Protein AF-A0A1B6AR54-F1 (afdb_monomer)

Solvent-accessible surface area (backbone atoms only — not comparable to full-atom values): 3844 Å² total; per-residue (Å²): 135,81,60,73,76,36,70,34,23,35,62,84,79,70,43,66,22,30,25,74,43,73,43,77,92,81,52,33,35,30,27,33,44,60,56,72,64,76,74,69,46,76,45,70,50,67,45,81,56,53,72,67,55,50,51,52,51,52,52,44,37,64,60,53,77,111

Mean predicted aligned error: 3.89 Å

Sequence (66 aa):
MPNLGVLVKDVSRGEVGTAVGWDGPTGTVTLAPLNGDGDDWETTEFKPPNEVDRLCARMVKAKAGK

Structure (mmCIF, N/CA/C/O backbone):
data_AF-A0A1B6AR54-F1
#
_entry.id   AF-A0A1B6AR54-F1
#
loop_
_atom_site.group_PDB
_atom_site.id
_atom_site.type_symbol
_atom_site.label_atom_id
_atom_site.label_alt_id
_atom_site.label_comp_id
_atom_site.label_asym_id
_atom_site.label_entity_id
_atom_site.label_seq_id
_atom_site.pdbx_PDB_ins_code
_atom_site.Cartn_x
_atom_site.Cartn_y
_atom_site.Cartn_z
_atom_site.occupancy
_atom_site.B_iso_or_equiv
_atom_site.auth_seq_id
_atom_site.auth_comp_id
_atom_site.auth_asym_id
_atom_site.auth_atom_id
_atom_site.pdbx_PDB_model_num
ATOM 1 N N . MET A 1 1 ? -8.434 0.764 5.334 1.00 78.00 1 MET A N 1
ATOM 2 C CA . MET A 1 1 ? -8.597 -0.433 4.487 1.00 78.00 1 MET A CA 1
ATOM 3 C C . MET A 1 1 ? -8.157 -0.097 3.069 1.00 78.00 1 MET A C 1
ATOM 5 O O . MET A 1 1 ? -8.811 0.731 2.440 1.00 78.00 1 MET A O 1
ATOM 9 N N . PRO A 1 2 ? -7.036 -0.650 2.587 1.00 82.50 2 PRO A N 1
ATOM 10 C CA . PRO A 1 2 ? -6.658 -0.551 1.184 1.00 82.50 2 PRO A CA 1
ATOM 11 C C . PRO A 1 2 ? -7.556 -1.450 0.322 1.00 82.50 2 PRO A C 1
ATOM 13 O O . PRO A 1 2 ? -7.953 -2.533 0.744 1.00 82.50 2 PRO A O 1
ATOM 16 N N . ASN A 1 3 ? -7.874 -0.998 -0.890 1.00 89.81 3 ASN A N 1
ATOM 17 C CA . ASN A 1 3 ? -8.515 -1.855 -1.885 1.00 89.81 3 ASN A CA 1
ATOM 18 C C . ASN A 1 3 ? -7.497 -2.870 -2.414 1.00 89.81 3 ASN A C 1
ATOM 20 O O . ASN A 1 3 ? -6.337 -2.523 -2.628 1.00 89.81 3 ASN A O 1
ATOM 24 N N . LEU A 1 4 ? -7.925 -4.102 -2.678 1.00 91.50 4 LEU A N 1
ATOM 25 C CA . LEU A 1 4 ? -7.042 -5.091 -3.292 1.00 91.50 4 LEU A CA 1
ATOM 26 C C . LEU A 1 4 ? -6.656 -4.659 -4.715 1.00 91.50 4 LEU A C 1
ATOM 28 O O . LEU A 1 4 ? -7.429 -4.008 -5.419 1.00 91.50 4 LEU A O 1
ATOM 32 N N . GLY A 1 5 ? -5.433 -4.986 -5.122 1.00 90.94 5 GLY A N 1
ATOM 33 C CA . GLY A 1 5 ? -4.856 -4.596 -6.407 1.00 90.94 5 GLY A CA 1
ATOM 34 C C . GLY A 1 5 ? -4.342 -3.154 -6.471 1.00 90.94 5 GLY A C 1
ATOM 35 O O . GLY A 1 5 ? -3.789 -2.759 -7.499 1.00 90.94 5 GLY A O 1
ATOM 36 N N . VAL A 1 6 ? -4.484 -2.353 -5.407 1.00 93.50 6 VAL A N 1
ATOM 37 C CA . VAL A 1 6 ? -3.940 -0.985 -5.380 1.00 93.50 6 VAL A CA 1
ATOM 38 C C . VAL A 1 6 ? -2.523 -0.953 -4.828 1.00 93.50 6 VAL A C 1
ATOM 40 O O . VAL A 1 6 ? -2.132 -1.775 -4.004 1.00 93.50 6 VAL A O 1
ATOM 43 N N . LEU A 1 7 ? -1.755 0.039 -5.272 1.00 94.62 7 LEU A N 1
ATOM 44 C CA . LEU A 1 7 ? -0.435 0.303 -4.718 1.00 94.62 7 LEU A CA 1
ATOM 45 C C . LEU A 1 7 ? -0.559 0.866 -3.301 1.00 94.62 7 LEU A C 1
ATOM 47 O O . LEU A 1 7 ? -1.359 1.773 -3.055 1.00 94.62 7 LEU A O 1
ATOM 51 N N . VAL A 1 8 ? 0.281 0.367 -2.405 1.00 95.75 8 VAL A N 1
ATOM 52 C CA . VAL A 1 8 ? 0.386 0.789 -1.010 1.00 95.75 8 VAL A CA 1
ATOM 53 C C . VAL A 1 8 ? 1.864 0.920 -0.667 1.00 95.75 8 VAL A C 1
ATOM 55 O O . VAL A 1 8 ? 2.681 0.102 -1.089 1.00 95.75 8 VAL A O 1
ATOM 58 N N . LYS A 1 9 ? 2.213 1.973 0.074 1.00 95.81 9 LYS A N 1
ATOM 59 C CA . LYS A 1 9 ? 3.564 2.154 0.597 1.00 95.81 9 LYS A CA 1
ATOM 60 C C . LYS A 1 9 ? 3.646 1.597 2.004 1.00 95.81 9 LYS A C 1
ATOM 62 O O . LYS A 1 9 ? 2.927 2.078 2.877 1.00 95.81 9 LYS A O 1
ATOM 67 N N . ASP A 1 10 ? 4.556 0.661 2.203 1.00 95.69 10 ASP A N 1
ATOM 68 C CA . ASP A 1 10 ? 5.030 0.261 3.516 1.00 95.69 10 ASP A CA 1
ATOM 69 C C . ASP A 1 10 ? 5.995 1.334 4.029 1.00 95.69 10 ASP A C 1
ATOM 71 O O . ASP A 1 10 ? 7.022 1.635 3.415 1.00 95.69 10 ASP A O 1
ATOM 75 N N . VAL A 1 11 ? 5.632 1.977 5.131 1.00 95.06 11 VAL A N 1
ATOM 76 C CA . VAL A 1 11 ? 6.428 3.042 5.741 1.00 95.06 11 VAL A CA 1
ATOM 77 C C . VAL A 1 11 ? 7.621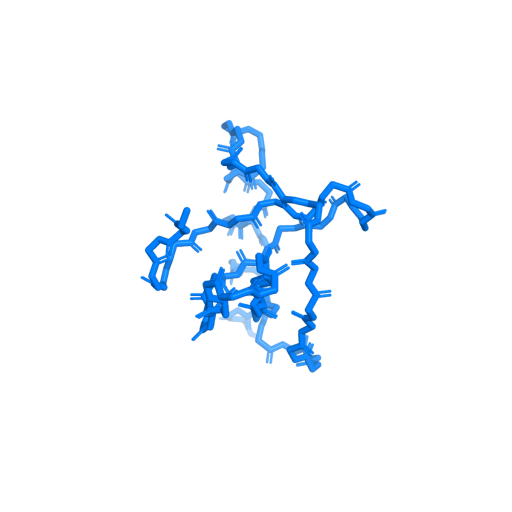 2.457 6.488 1.00 95.06 11 VAL A C 1
ATOM 79 O O . VAL A 1 11 ? 8.685 3.071 6.459 1.00 95.06 11 VAL A O 1
ATOM 82 N N . SER A 1 12 ? 7.469 1.270 7.081 1.00 93.50 12 SER A N 1
ATOM 83 C CA . SER A 1 12 ? 8.521 0.608 7.858 1.00 93.50 12 SER A CA 1
ATOM 84 C C . SER A 1 12 ? 9.695 0.183 6.970 1.00 93.50 12 SER A C 1
ATOM 86 O O . SER A 1 12 ? 10.857 0.408 7.307 1.00 93.50 12 SER A O 1
ATOM 88 N N . ARG A 1 13 ? 9.388 -0.354 5.783 1.00 91.19 13 ARG A N 1
ATOM 89 C CA . ARG A 1 13 ? 10.381 -0.806 4.794 1.00 91.19 13 ARG A CA 1
ATOM 90 C C . ARG A 1 13 ? 10.761 0.281 3.790 1.00 91.19 13 ARG A C 1
ATOM 92 O O . ARG A 1 13 ? 11.791 0.189 3.131 1.00 91.19 13 ARG A O 1
ATOM 99 N N . GLY A 1 14 ? 9.931 1.315 3.649 1.00 91.69 14 GLY A N 1
ATOM 100 C CA . GLY A 1 14 ? 10.080 2.330 2.605 1.00 91.69 14 GLY A CA 1
ATOM 101 C C . GLY A 1 14 ? 9.762 1.813 1.197 1.00 91.69 14 GLY A C 1
ATOM 102 O O . GLY A 1 14 ? 10.027 2.515 0.219 1.00 91.69 14 GLY A O 1
ATOM 103 N N . GLU A 1 15 ? 9.182 0.619 1.091 1.00 92.12 15 GLU A N 1
ATOM 104 C CA . GLU A 1 15 ? 8.894 -0.082 -0.159 1.00 92.12 15 GLU A CA 1
ATOM 105 C C . GLU A 1 15 ? 7.436 0.121 -0.591 1.00 92.12 15 GLU A C 1
ATOM 107 O O . GLU A 1 15 ? 6.551 0.420 0.212 1.00 92.12 15 GLU A O 1
ATOM 112 N N . VAL A 1 16 ? 7.171 -0.028 -1.889 1.00 94.94 16 VAL A N 1
ATOM 113 C CA . VAL A 1 16 ? 5.812 0.010 -2.441 1.00 94.94 16 VAL A CA 1
ATOM 114 C C . VAL A 1 16 ? 5.470 -1.385 -2.926 1.00 94.94 16 VAL A C 1
ATOM 116 O O . VAL A 1 16 ? 6.238 -1.971 -3.684 1.00 94.94 16 VAL A O 1
ATOM 119 N N . GLY A 1 17 ? 4.308 -1.884 -2.523 1.00 95.00 17 GLY A N 1
ATOM 120 C CA . GLY A 1 17 ? 3.764 -3.166 -2.956 1.00 95.00 17 GLY A CA 1
ATOM 121 C C . GLY A 1 17 ? 2.336 -3.028 -3.470 1.00 95.00 17 GLY A C 1
ATOM 122 O O . GLY A 1 17 ? 1.715 -1.963 -3.378 1.00 95.00 17 GLY A O 1
ATOM 123 N N . THR A 1 18 ? 1.815 -4.107 -4.043 1.00 95.81 18 THR A N 1
ATOM 124 C CA . THR A 1 18 ? 0.395 -4.207 -4.408 1.00 95.81 18 THR A CA 1
ATOM 125 C C . THR A 1 18 ? -0.356 -4.863 -3.259 1.00 95.81 18 THR A C 1
ATOM 127 O O . THR A 1 18 ? 0.027 -5.945 -2.838 1.00 95.81 18 THR A O 1
ATOM 130 N N . ALA A 1 19 ? -1.424 -4.247 -2.755 1.00 96.12 19 ALA A N 1
ATOM 131 C CA . ALA A 1 19 ? -2.246 -4.861 -1.716 1.00 96.12 19 ALA A CA 1
ATOM 132 C C . ALA A 1 19 ? -2.949 -6.114 -2.250 1.00 96.12 19 ALA A C 1
ATOM 134 O O . ALA A 1 19 ? -3.744 -6.027 -3.186 1.00 96.12 19 ALA A O 1
ATOM 135 N N . VAL A 1 20 ? -2.664 -7.264 -1.645 1.00 96.19 20 VAL A N 1
ATOM 136 C CA . VAL A 1 20 ? -3.261 -8.566 -1.989 1.00 96.19 20 VAL A CA 1
ATOM 137 C C . VAL A 1 20 ? -4.107 -9.139 -0.855 1.00 96.19 20 VAL A C 1
ATOM 139 O O . VAL A 1 20 ? -4.992 -9.949 -1.110 1.00 96.19 20 VAL A O 1
ATOM 142 N N . GLY A 1 21 ? -3.922 -8.641 0.370 1.00 95.38 21 GLY A N 1
ATOM 143 C CA . GLY A 1 21 ? -4.720 -9.010 1.534 1.00 95.38 21 GLY A CA 1
ATOM 144 C C . GLY A 1 21 ? -4.914 -7.840 2.493 1.00 95.38 21 GLY A C 1
ATOM 145 O O . GLY A 1 21 ? -4.109 -6.909 2.538 1.00 95.38 21 GLY A O 1
ATOM 146 N N . TRP A 1 22 ? -6.003 -7.883 3.256 1.00 94.62 22 TRP A N 1
ATOM 147 C CA . TRP A 1 22 ? -6.263 -6.963 4.360 1.00 94.62 22 TRP A CA 1
ATOM 148 C C . TRP A 1 22 ? -6.930 -7.723 5.502 1.00 94.62 22 TRP A C 1
ATOM 150 O O . TRP A 1 22 ? -8.049 -8.216 5.349 1.00 94.62 22 TRP A O 1
ATOM 160 N N . ASP A 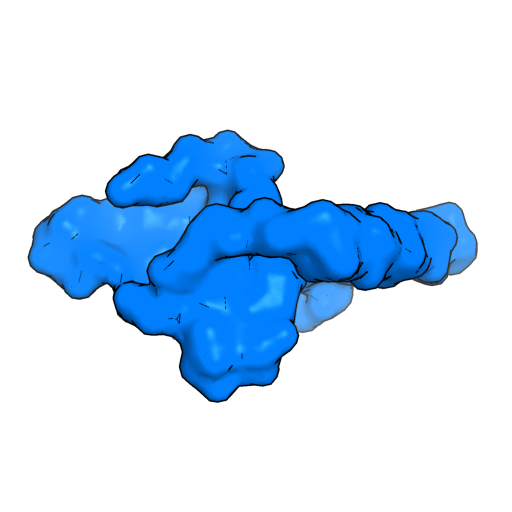1 23 ? -6.265 -7.762 6.649 1.00 93.69 23 ASP A N 1
ATOM 161 C CA . ASP A 1 23 ? -6.829 -8.249 7.897 1.00 93.69 23 ASP A CA 1
ATOM 162 C C . ASP A 1 23 ? -7.349 -7.056 8.710 1.00 93.69 23 ASP A C 1
ATOM 164 O O . ASP A 1 23 ? -6.603 -6.293 9.325 1.00 93.69 23 ASP A O 1
ATOM 168 N N . GLY A 1 24 ? -8.668 -6.863 8.667 1.00 88.50 24 GLY A N 1
ATOM 169 C CA . GLY A 1 24 ? -9.349 -5.781 9.379 1.00 88.50 24 GLY A CA 1
ATOM 170 C C . GLY A 1 24 ? -9.183 -5.804 10.905 1.00 88.50 24 GLY A C 1
ATOM 171 O O . GLY A 1 24 ? -8.970 -4.730 11.467 1.00 88.50 24 GLY A O 1
ATOM 172 N N . PRO A 1 25 ? -9.278 -6.966 11.580 1.00 92.44 25 PRO A N 1
ATOM 173 C CA . PRO A 1 25 ? -9.098 -7.060 13.029 1.00 92.44 25 PRO A CA 1
ATOM 174 C C . PRO A 1 25 ? -7.720 -6.613 13.530 1.00 92.44 25 PRO A C 1
ATOM 176 O O . PRO A 1 25 ? -7.638 -5.935 14.552 1.00 92.44 25 PRO A O 1
ATOM 179 N N . THR A 1 26 ? -6.647 -6.979 12.828 1.00 90.88 26 THR A N 1
ATOM 180 C CA . THR A 1 26 ? -5.266 -6.640 13.217 1.00 90.88 26 THR A CA 1
ATOM 181 C C . THR A 1 26 ? -4.764 -5.350 12.580 1.00 90.88 26 THR A C 1
ATOM 183 O O . THR A 1 26 ? -3.777 -4.779 13.037 1.00 90.88 26 THR A O 1
ATOM 186 N N . GLY A 1 27 ? -5.446 -4.862 11.542 1.00 92.62 27 GLY A N 1
ATOM 187 C CA . GLY A 1 27 ? -5.008 -3.699 10.784 1.00 92.62 27 GLY A CA 1
ATOM 188 C C . GLY A 1 27 ? -3.814 -3.993 9.872 1.00 92.62 27 GLY A C 1
ATOM 189 O O . GLY A 1 27 ? -3.076 -3.072 9.521 1.00 92.62 27 GLY A O 1
ATOM 190 N N . THR A 1 28 ? -3.615 -5.258 9.506 1.00 95.19 28 THR A N 1
ATOM 191 C CA . THR A 1 28 ? -2.473 -5.723 8.714 1.00 95.19 28 THR A CA 1
ATOM 192 C C . THR A 1 28 ? -2.827 -5.753 7.233 1.00 95.19 28 THR A C 1
ATOM 194 O O . THR A 1 28 ? -3.866 -6.283 6.840 1.00 95.19 28 THR A O 1
ATOM 197 N N . VAL A 1 29 ? -1.963 -5.198 6.384 1.00 95.88 29 VAL A N 1
ATOM 198 C CA . VAL A 1 29 ? -2.047 -5.353 4.927 1.00 95.88 29 VAL A CA 1
ATOM 199 C C . VAL A 1 29 ? -0.983 -6.335 4.454 1.00 95.88 29 VAL A C 1
ATOM 201 O O . VAL A 1 29 ? 0.179 -6.230 4.841 1.00 95.88 29 VAL A O 1
ATOM 204 N N . THR A 1 30 ? -1.380 -7.255 3.581 1.00 96.50 30 THR A N 1
ATOM 205 C CA . THR A 1 30 ? -0.461 -8.129 2.848 1.00 96.50 30 THR A CA 1
ATOM 206 C C . THR A 1 30 ? -0.157 -7.490 1.498 1.00 96.50 30 THR A C 1
ATOM 208 O O . THR A 1 30 ? -1.073 -7.125 0.748 1.00 96.50 30 THR A O 1
ATOM 211 N N . LEU A 1 31 ? 1.125 -7.324 1.194 1.00 95.88 31 LEU A N 1
ATOM 212 C CA . LEU A 1 31 ? 1.647 -6.654 0.014 1.00 95.88 31 LEU A CA 1
ATOM 213 C C . LEU A 1 31 ? 2.455 -7.629 -0.838 1.00 95.88 31 LEU A C 1
ATOM 215 O O . LEU A 1 31 ? 3.334 -8.314 -0.329 1.00 95.88 31 LEU A O 1
ATOM 219 N N . ALA A 1 32 ? 2.187 -7.617 -2.140 1.00 95.50 32 ALA A N 1
ATOM 220 C CA . ALA A 1 32 ? 2.957 -8.347 -3.131 1.00 95.50 32 ALA A CA 1
ATOM 221 C C . ALA A 1 32 ? 4.026 -7.453 -3.785 1.00 95.50 32 ALA A C 1
ATOM 223 O O . ALA A 1 32 ? 3.750 -6.272 -4.081 1.00 95.50 32 ALA A O 1
ATOM 224 N N . PRO A 1 33 ? 5.223 -7.997 -4.068 1.00 94.06 33 PRO A N 1
ATOM 225 C CA . PRO A 1 33 ? 6.304 -7.265 -4.714 1.00 94.06 33 PRO A CA 1
ATOM 226 C C . PRO A 1 33 ? 5.947 -6.840 -6.144 1.00 94.06 33 PRO A C 1
ATOM 228 O O . PRO A 1 33 ? 5.249 -7.524 -6.890 1.00 94.06 33 PRO A O 1
ATOM 231 N N . LEU A 1 34 ? 6.413 -5.655 -6.550 1.00 92.00 34 LEU A N 1
ATOM 232 C CA . LEU A 1 34 ? 6.017 -5.049 -7.830 1.00 92.00 34 LEU A CA 1
ATOM 233 C C . LEU A 1 34 ? 6.712 -5.650 -9.049 1.00 92.00 34 LEU A C 1
ATOM 235 O O . LEU A 1 34 ? 6.168 -5.571 -10.147 1.00 92.00 34 LEU A O 1
ATOM 239 N N . ASN A 1 35 ? 7.916 -6.179 -8.869 1.00 87.25 35 ASN A N 1
ATOM 240 C CA . ASN A 1 35 ? 8.656 -6.925 -9.884 1.00 87.25 35 ASN A CA 1
ATOM 241 C C . ASN A 1 35 ? 8.101 -8.344 -10.080 1.00 87.25 35 ASN A C 1
ATOM 243 O O . ASN A 1 35 ? 8.436 -8.968 -11.075 1.00 87.25 35 ASN A O 1
ATOM 247 N N . GLY A 1 36 ? 7.243 -8.831 -9.178 1.00 81.69 36 GLY A N 1
ATOM 248 C CA . GLY A 1 36 ? 6.776 -10.218 -9.199 1.00 81.69 36 GLY A CA 1
ATOM 249 C C . GLY A 1 36 ? 7.823 -11.226 -8.716 1.00 81.69 36 GLY A C 1
ATOM 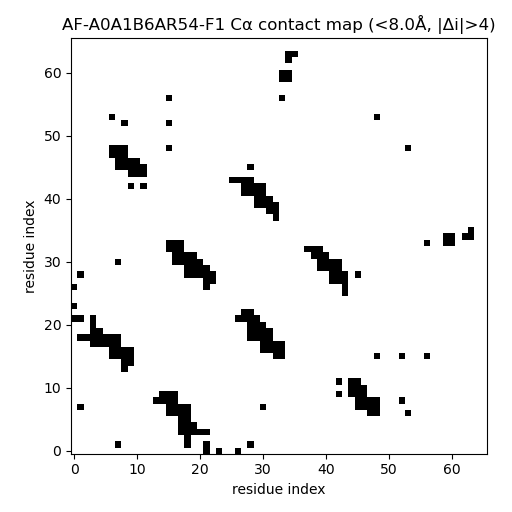250 O O . GLY A 1 36 ? 7.535 -12.418 -8.719 1.00 81.69 36 GLY A O 1
ATOM 251 N N . ASP A 1 37 ? 8.996 -10.757 -8.278 1.00 82.12 37 ASP A N 1
ATOM 252 C CA . ASP A 1 37 ? 10.018 -11.575 -7.632 1.00 82.12 37 ASP A CA 1
ATOM 253 C C . ASP A 1 37 ? 10.042 -11.286 -6.130 1.00 82.12 37 ASP A C 1
ATOM 255 O O . ASP A 1 37 ? 10.112 -10.128 -5.708 1.00 82.12 37 ASP A O 1
ATOM 259 N N . GLY A 1 38 ? 10.070 -12.353 -5.338 1.00 85.31 38 GLY A N 1
ATOM 260 C CA . GLY A 1 38 ? 10.062 -12.298 -3.880 1.00 85.31 38 GLY A CA 1
ATOM 261 C C . GLY A 1 38 ? 8.721 -12.714 -3.287 1.00 85.31 38 GLY A C 1
ATOM 262 O O . GLY A 1 38 ? 7.720 -12.842 -3.991 1.00 85.31 38 GLY A O 1
ATOM 263 N N . ASP A 1 39 ? 8.735 -12.943 -1.981 1.00 93.19 39 ASP A N 1
ATOM 264 C CA . ASP A 1 39 ? 7.551 -13.329 -1.227 1.00 93.19 39 ASP A CA 1
ATOM 265 C C . ASP A 1 39 ? 6.704 -12.111 -0.851 1.00 93.19 39 ASP A C 1
ATOM 267 O O . ASP A 1 39 ? 7.212 -11.003 -0.628 1.00 93.19 39 ASP A O 1
ATOM 271 N N . ASP A 1 40 ? 5.399 -12.344 -0.745 1.00 95.12 40 ASP A N 1
ATOM 272 C CA . ASP A 1 40 ? 4.477 -11.392 -0.145 1.00 95.12 40 ASP A CA 1
ATOM 273 C C . ASP A 1 40 ? 4.902 -11.090 1.299 1.00 95.12 40 ASP A C 1
ATOM 275 O O . ASP A 1 40 ? 5.436 -11.945 2.012 1.00 95.12 40 ASP A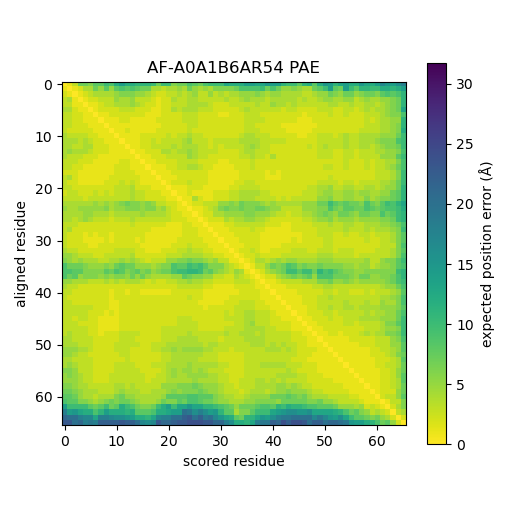 O 1
ATOM 279 N N . TRP A 1 41 ? 4.647 -9.867 1.757 1.00 96.38 41 TRP A N 1
ATOM 280 C CA . TRP A 1 41 ? 4.945 -9.470 3.129 1.00 96.38 41 TRP A CA 1
ATOM 281 C C . TRP A 1 41 ? 3.792 -8.722 3.774 1.00 96.38 41 TRP A C 1
ATOM 283 O O . TRP A 1 41 ? 2.946 -8.127 3.111 1.00 96.38 41 TRP A O 1
ATOM 293 N N . GLU A 1 42 ? 3.786 -8.731 5.098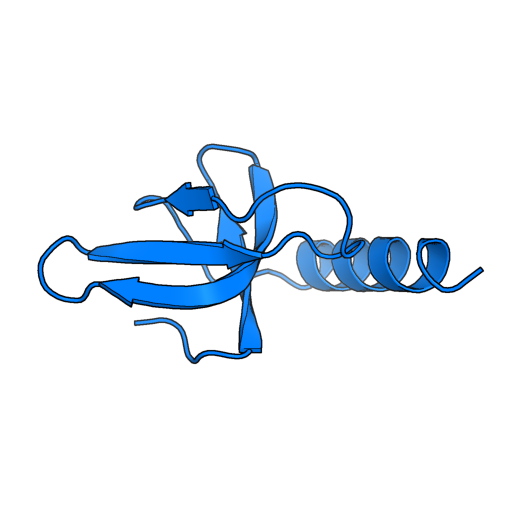 1.00 96.00 42 GLU A N 1
ATOM 294 C CA . GLU A 1 42 ? 2.761 -8.088 5.904 1.00 96.00 42 GLU A CA 1
ATOM 295 C C . GLU A 1 42 ? 3.301 -6.819 6.558 1.00 96.00 42 GLU A C 1
ATOM 297 O O . GLU A 1 42 ? 4.466 -6.748 6.953 1.00 96.00 42 GLU A O 1
ATOM 302 N N . THR A 1 43 ? 2.450 -5.803 6.675 1.00 95.50 43 THR A N 1
ATOM 303 C CA . THR A 1 43 ? 2.771 -4.574 7.402 1.00 95.50 43 THR A CA 1
ATOM 304 C C . THR A 1 43 ? 1.521 -3.963 8.022 1.00 95.50 43 THR A C 1
ATOM 306 O O . THR A 1 43 ? 0.422 -4.042 7.471 1.00 95.50 43 THR A O 1
ATOM 309 N N . THR A 1 44 ? 1.686 -3.326 9.175 1.00 95.62 44 THR A N 1
ATOM 310 C CA . THR A 1 44 ? 0.663 -2.491 9.821 1.00 95.62 44 THR A CA 1
ATOM 311 C C . THR A 1 44 ? 0.945 -0.998 9.623 1.00 95.62 44 THR A C 1
ATOM 313 O O . THR A 1 44 ? 0.063 -0.163 9.821 1.00 95.62 44 THR A O 1
ATOM 316 N N . GLU A 1 45 ? 2.148 -0.642 9.164 1.00 95.56 45 GLU A N 1
ATOM 317 C CA . GLU A 1 45 ? 2.598 0.733 8.961 1.00 95.56 45 GLU A CA 1
ATOM 318 C C . GLU A 1 45 ? 2.575 1.083 7.476 1.00 95.56 45 GLU A C 1
ATOM 320 O O . GLU A 1 45 ? 3.590 1.036 6.781 1.00 95.56 45 GLU A O 1
ATOM 325 N N . PHE A 1 46 ? 1.404 1.453 6.964 1.00 94.31 46 PHE A N 1
ATOM 326 C CA . PHE A 1 46 ? 1.239 1.733 5.542 1.00 94.31 46 PHE A CA 1
ATOM 327 C C . PHE A 1 46 ? 0.513 3.045 5.255 1.00 94.31 46 PHE A C 1
ATOM 329 O O . PHE A 1 46 ? -0.253 3.571 6.063 1.00 94.31 46 PHE A O 1
ATOM 336 N N . LYS A 1 47 ? 0.742 3.580 4.052 1.00 95.06 47 LYS A N 1
ATOM 337 C CA . LYS A 1 47 ? 0.075 4.790 3.560 1.00 95.06 47 LYS A CA 1
ATOM 338 C C . LYS A 1 47 ? -0.235 4.725 2.062 1.00 95.06 47 LYS A C 1
ATOM 340 O O . LYS A 1 47 ? 0.401 3.960 1.329 1.00 95.06 47 LYS A O 1
ATOM 345 N N . PRO A 1 48 ? -1.174 5.555 1.570 1.00 94.50 48 PRO A N 1
ATOM 346 C CA . PRO A 1 48 ? -1.354 5.747 0.138 1.00 94.50 48 PRO A CA 1
ATOM 347 C C . PRO A 1 48 ? -0.041 6.217 -0.514 1.00 94.50 48 PRO A C 1
ATOM 349 O O . PRO A 1 48 ? 0.623 7.104 0.031 1.00 94.50 48 PRO A O 1
ATOM 352 N N . PRO A 1 49 ? 0.342 5.661 -1.673 1.00 94.00 49 PRO A N 1
ATOM 353 C CA . PRO A 1 49 ? 1.558 6.061 -2.361 1.00 94.00 49 PRO A CA 1
ATOM 354 C C . PRO A 1 49 ? 1.390 7.458 -2.956 1.00 94.00 49 PRO A C 1
ATOM 356 O O . PRO A 1 49 ? 0.342 7.788 -3.534 1.00 94.00 49 PRO A O 1
ATOM 359 N N . ASN A 1 50 ? 2.447 8.260 -2.847 1.00 94.38 50 ASN A N 1
ATOM 360 C CA . ASN A 1 50 ? 2.522 9.558 -3.505 1.00 94.38 50 ASN A CA 1
ATOM 361 C C . ASN A 1 50 ? 2.880 9.405 -4.999 1.00 94.38 50 ASN A C 1
ATOM 363 O O . ASN A 1 50 ? 3.012 8.298 -5.524 1.00 94.38 50 ASN A O 1
ATOM 367 N N . GLU A 1 51 ? 3.002 10.518 -5.718 1.00 94.50 51 GLU A N 1
ATOM 368 C CA . GLU A 1 51 ? 3.308 10.495 -7.154 1.00 94.50 51 GLU A CA 1
ATOM 369 C C . GLU A 1 51 ? 4.691 9.900 -7.464 1.00 94.50 51 GLU A C 1
ATOM 371 O O . GLU A 1 51 ? 4.834 9.113 -8.399 1.00 94.50 51 GLU A O 1
ATOM 376 N N . VAL A 1 52 ? 5.688 10.192 -6.626 1.00 92.19 52 VAL A N 1
ATOM 377 C CA . VAL A 1 52 ? 7.046 9.642 -6.751 1.00 92.19 52 VAL A CA 1
ATOM 378 C C . VAL A 1 52 ? 7.042 8.128 -6.544 1.00 92.19 52 VAL A C 1
ATOM 380 O O . VAL A 1 52 ? 7.614 7.394 -7.345 1.00 92.19 52 VAL A O 1
ATOM 383 N N . ASP A 1 53 ? 6.336 7.647 -5.522 1.00 93.44 53 ASP A N 1
ATOM 384 C CA . ASP A 1 53 ? 6.157 6.226 -5.224 1.00 93.44 53 ASP A CA 1
ATOM 385 C C . ASP A 1 53 ? 5.528 5.500 -6.427 1.00 93.44 53 ASP A C 1
ATOM 387 O O . ASP A 1 53 ? 5.978 4.424 -6.822 1.00 93.44 53 ASP A O 1
ATOM 391 N N . ARG A 1 54 ? 4.522 6.114 -7.066 1.00 92.62 54 ARG A N 1
ATOM 392 C CA . ARG A 1 54 ? 3.870 5.572 -8.272 1.00 92.62 54 ARG A CA 1
ATOM 393 C C . ARG A 1 54 ? 4.803 5.552 -9.478 1.00 92.62 54 ARG A C 1
ATOM 395 O O . ARG A 1 54 ? 4.772 4.590 -10.247 1.00 92.62 54 ARG A O 1
ATOM 402 N N . LEU A 1 55 ? 5.633 6.579 -9.648 1.00 92.56 55 LEU A N 1
ATOM 403 C CA . LEU A 1 55 ? 6.621 6.627 -10.723 1.00 92.56 55 LEU A CA 1
ATOM 404 C C . LEU A 1 55 ? 7.682 5.534 -10.540 1.00 92.56 55 LEU A C 1
ATOM 406 O O . LEU A 1 55 ? 7.940 4.771 -11.472 1.00 92.56 55 LEU A O 1
ATOM 410 N N . CYS A 1 56 ? 8.227 5.397 -9.329 1.00 89.56 56 CYS A N 1
ATOM 411 C CA . CYS A 1 56 ? 9.147 4.319 -8.969 1.00 89.56 56 CYS A CA 1
ATOM 412 C C . CYS A 1 56 ? 8.524 2.944 -9.213 1.00 89.56 56 CYS A C 1
ATOM 414 O O . CYS A 1 56 ? 9.127 2.111 -9.890 1.00 89.56 56 CYS A O 1
ATOM 416 N N . ALA A 1 57 ? 7.284 2.734 -8.765 1.00 90.06 57 ALA A N 1
ATOM 417 C CA . ALA A 1 57 ? 6.551 1.494 -8.994 1.00 90.06 57 ALA A CA 1
ATOM 418 C C . ALA A 1 57 ? 6.416 1.157 -10.488 1.00 90.06 57 ALA A C 1
ATOM 420 O O . ALA A 1 57 ? 6.617 0.011 -10.893 1.00 90.06 57 ALA A O 1
ATOM 421 N N . ARG A 1 58 ? 6.121 2.154 -11.331 1.00 90.12 58 ARG A N 1
ATOM 422 C CA . ARG A 1 58 ? 6.020 1.971 -12.786 1.00 90.12 58 ARG A CA 1
ATOM 4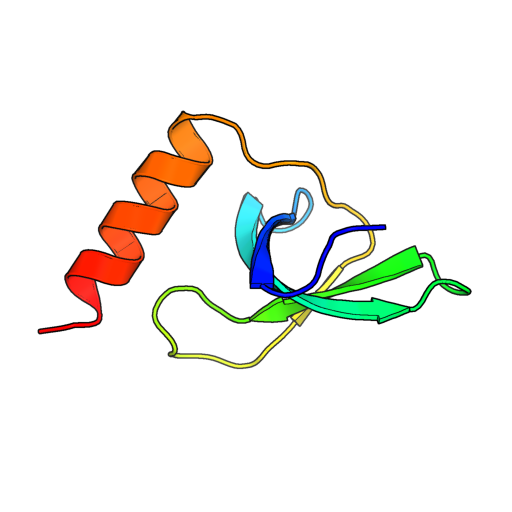23 C C . ARG A 1 58 ? 7.360 1.587 -13.412 1.00 90.12 58 ARG A C 1
ATOM 425 O O . ARG A 1 58 ? 7.383 0.734 -14.295 1.00 90.12 58 ARG A O 1
ATOM 432 N N . MET A 1 59 ? 8.462 2.177 -12.949 1.00 89.50 59 MET A N 1
ATOM 433 C CA . MET A 1 59 ? 9.806 1.827 -13.418 1.00 89.50 59 MET A CA 1
ATOM 434 C C . MET A 1 59 ? 10.203 0.402 -13.025 1.00 89.50 59 MET A C 1
ATOM 436 O O . MET A 1 59 ? 10.785 -0.301 -13.846 1.00 89.50 59 MET A O 1
ATOM 440 N N . VAL A 1 60 ? 9.875 -0.039 -11.806 1.00 87.12 60 VAL A N 1
ATOM 441 C CA . VAL A 1 60 ? 10.136 -1.417 -11.352 1.00 87.12 60 VAL A CA 1
ATOM 442 C C . VAL A 1 60 ? 9.378 -2.418 -12.224 1.00 87.12 60 VAL A C 1
ATOM 444 O O . VAL A 1 60 ? 9.990 -3.328 -12.777 1.00 87.12 60 VAL A O 1
ATOM 447 N N . LYS A 1 61 ? 8.079 -2.187 -12.453 1.00 82.19 61 LYS A N 1
ATOM 448 C CA . LYS A 1 61 ? 7.260 -3.039 -13.334 1.00 82.19 61 LYS A CA 1
ATOM 449 C C . LYS A 1 61 ? 7.783 -3.080 -14.771 1.00 82.19 61 LYS A C 1
ATOM 451 O O . LYS A 1 61 ? 7.815 -4.141 -15.381 1.00 82.19 61 LYS A O 1
ATOM 456 N N . ALA A 1 62 ? 8.228 -1.943 -15.310 1.00 81.94 62 ALA A N 1
ATOM 457 C CA . ALA A 1 62 ? 8.786 -1.876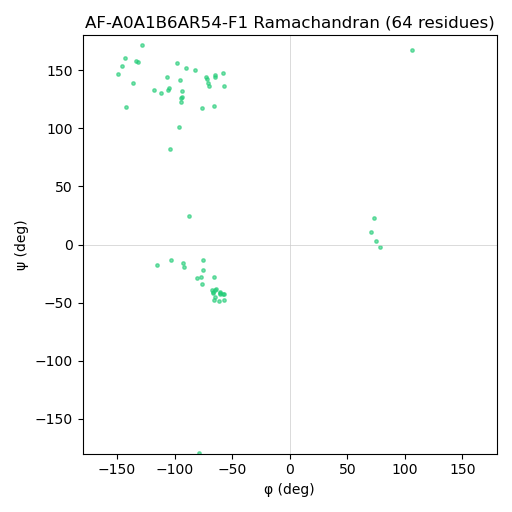 -16.661 1.00 81.94 62 ALA A CA 1
ATOM 458 C C . ALA A 1 62 ? 10.108 -2.650 -16.812 1.00 81.94 62 ALA A C 1
ATOM 460 O O . ALA A 1 62 ? 10.415 -3.114 -17.906 1.00 81.94 62 ALA A O 1
ATOM 461 N N . LYS A 1 63 ? 10.889 -2.791 -15.734 1.00 76.62 63 LYS A N 1
ATOM 462 C CA . LYS A 1 63 ? 12.133 -3.574 -15.738 1.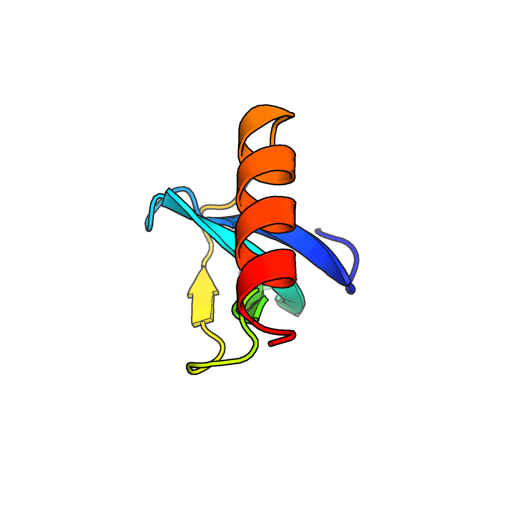00 76.62 63 LYS A CA 1
ATOM 463 C C . LYS A 1 63 ? 11.903 -5.078 -15.595 1.00 76.62 63 LYS A C 1
ATOM 465 O O . LYS A 1 63 ? 12.717 -5.833 -16.106 1.00 76.62 63 LYS A O 1
ATOM 470 N N . ALA A 1 64 ? 10.827 -5.492 -14.928 1.00 70.06 64 ALA A N 1
ATOM 471 C CA . ALA A 1 64 ? 10.499 -6.903 -14.720 1.00 70.06 64 ALA A CA 1
ATOM 472 C C . ALA A 1 64 ? 9.927 -7.598 -15.973 1.00 70.06 64 ALA A C 1
ATOM 474 O O . ALA A 1 64 ? 9.994 -8.813 -16.090 1.00 70.06 64 ALA A O 1
ATOM 475 N N . GLY A 1 65 ? 9.377 -6.840 -16.928 1.00 62.38 65 GLY A N 1
ATOM 476 C CA . GLY A 1 65 ? 8.796 -7.379 -18.165 1.00 62.38 65 GLY A CA 1
ATOM 477 C C . GLY A 1 65 ? 9.775 -7.578 -19.330 1.00 62.38 65 GLY A C 1
ATOM 478 O O . GLY A 1 65 ? 9.326 -7.505 -20.474 1.00 62.38 65 GLY A O 1
ATOM 479 N N . LYS A 1 66 ? 11.081 -7.742 -19.078 1.00 46.41 66 LYS A N 1
ATOM 480 C CA . LYS A 1 66 ? 12.105 -7.911 -20.123 1.00 46.41 66 LYS A CA 1
ATOM 481 C C . LYS A 1 66 ? 12.715 -9.305 -20.113 1.00 46.41 66 LYS A C 1
ATOM 483 O O . LYS A 1 66 ? 13.087 -9.760 -19.014 1.00 46.41 66 LYS A O 1
#

Secondary structure (DSSP, 8-state):
-PPTTSEEEETTT--EEEEEEEETTTTEEEEE-TTS-S--EEESSEE---HHHHHHHHHHHHHHT-

Nearest PDB structures (foldseek):
  3lx7-assembly1_A-2  TM=6.661E-01  e=2.453E-01  Homo sapiens
  5xfp-assembly3_E  TM=7.089E-01  e=3.606E-01  Homo sapiens
  5xfp-assembly2_B  TM=6.651E-01  e=6.025E-01  Homo sapiens
  8rap-assembly1_Z  TM=7.558E-01  e=1.302E+00  Saccharomyces cerevi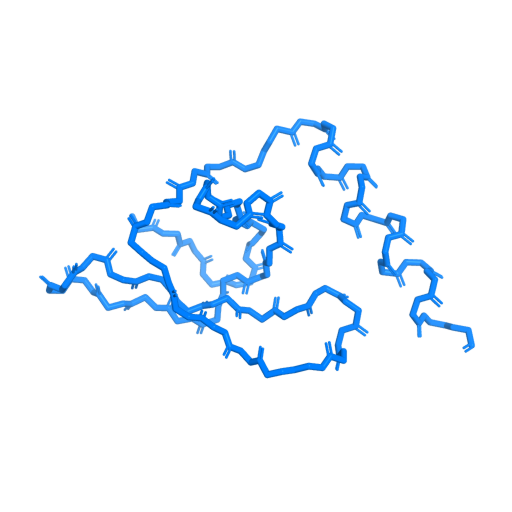siae
  2hbp-assembly1_A  TM=4.264E-01  e=4.970E-01  Saccharomyces cerevisiae

Foldseek 3Di:
DDDAQAWKAQPVVRAIFGFHDADPVVCKTWGQHLLNDDDIDIDNRIDHDDPVNVVVSVVSNVVSVD

pLDDT: mean 90.46, std 8.43, range [46.41, 96.5]

Radius of gyration: 11.35 Å; Cα contacts (8 Å, |Δi|>4): 118; chains: 1; bounding box: 22×24×33 Å